Protein AF-A0A3B9MP40-F1 (afdb_monomer)

Nearest PDB structures (foldseek):
  4aoy-assembly2_C  TM=3.256E-01  e=6.875E+00  Acetivibrio thermocellus
  3us8-assembly1_B  TM=2.968E-01  e=7.347E+00  Sinorhizobium meliloti 1021

Sequence (65 aa):
GYGMFVHTSAPVTFDFGKYYDAHNVIYSGDENLDIFVFLGEPKDILSEYTALTGRSPVPPLWSFG

Secondary structure (DSSP, 8-state):
-EEEEE--SS-EEEEESSS-TT-EEEEESSS---EEEEES-HHHHHHHHHHHH-PPPPPPGGGG-

Mean predicted aligned error: 4.77 Å

Structure (mmCIF, N/CA/C/O backbone):
data_AF-A0A3B9MP40-F1
#
_entry.id   AF-A0A3B9MP40-F1
#
loop_
_atom_site.group_PDB
_atom_site.id
_atom_site.type_symbol
_atom_site.label_atom_id
_atom_site.label_alt_id
_atom_site.label_comp_id
_atom_site.label_asym_id
_atom_site.label_entity_id
_atom_site.label_seq_id
_atom_site.pdbx_PDB_ins_code
_atom_site.Cartn_x
_atom_site.Cartn_y
_atom_site.Cartn_z
_atom_site.occupancy
_atom_site.B_iso_or_equiv
_atom_site.auth_seq_id
_atom_site.auth_comp_id
_atom_site.auth_asym_id
_atom_site.auth_atom_id
_atom_site.pdbx_PDB_model_num
ATOM 1 N N . GLY A 1 1 ? -13.765 -4.344 -9.601 1.00 88.75 1 GLY A N 1
ATOM 2 C CA . GLY A 1 1 ? -12.449 -3.722 -9.848 1.00 88.75 1 GLY A CA 1
ATOM 3 C C . GLY A 1 1 ? -11.348 -4.658 -9.392 1.00 88.75 1 GLY A C 1
ATOM 4 O O . GLY A 1 1 ? -11.648 -5.798 -9.048 1.00 88.75 1 GLY A O 1
ATOM 5 N N . TYR A 1 2 ? -10.098 -4.194 -9.402 1.00 91.56 2 TYR A N 1
ATOM 6 C CA . TYR A 1 2 ? -8.967 -4.931 -8.836 1.00 91.56 2 TYR A CA 1
ATOM 7 C C . TYR A 1 2 ? -8.035 -3.994 -8.061 1.00 91.56 2 TYR A C 1
ATOM 9 O O . TYR A 1 2 ? -7.972 -2.800 -8.355 1.00 91.56 2 TYR A O 1
ATOM 17 N N . GLY A 1 3 ? -7.345 -4.536 -7.064 1.00 92.06 3 GLY A N 1
ATOM 18 C CA . GLY A 1 3 ? -6.237 -3.898 -6.362 1.00 92.06 3 GLY A CA 1
ATOM 19 C C . GLY A 1 3 ? -4.966 -4.716 -6.549 1.00 92.06 3 GLY A C 1
ATOM 20 O O . GLY A 1 3 ? -5.035 -5.929 -6.740 1.00 92.06 3 GLY A O 1
ATOM 21 N N .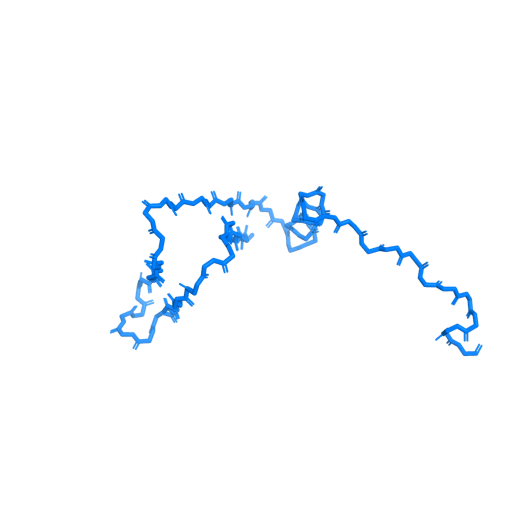 MET A 1 4 ? -3.812 -4.058 -6.500 1.00 92.56 4 MET A N 1
ATOM 22 C CA . MET A 1 4 ? -2.510 -4.708 -6.611 1.00 92.56 4 MET A CA 1
ATOM 23 C C . MET A 1 4 ? -1.604 -4.216 -5.488 1.00 92.56 4 MET A C 1
ATOM 25 O O . MET A 1 4 ? -1.455 -3.010 -5.298 1.00 92.56 4 MET A O 1
ATOM 29 N N . PHE A 1 5 ? -1.002 -5.149 -4.760 1.00 93.31 5 PHE A N 1
ATOM 30 C CA . PHE A 1 5 ? -0.017 -4.878 -3.723 1.00 93.31 5 PHE A CA 1
ATOM 31 C C . PHE A 1 5 ? 1.309 -5.524 -4.116 1.00 93.31 5 PHE A C 1
ATOM 33 O O . PHE A 1 5 ? 1.375 -6.735 -4.311 1.00 93.31 5 PHE A O 1
ATOM 40 N N . VAL A 1 6 ? 2.353 -4.706 -4.254 1.00 93.38 6 VAL A N 1
ATOM 41 C CA . VAL A 1 6 ? 3.720 -5.179 -4.495 1.00 93.38 6 VAL A CA 1
ATOM 42 C C . VAL A 1 6 ? 4.414 -5.286 -3.148 1.00 93.38 6 VAL A C 1
ATOM 44 O O . VAL A 1 6 ? 4.647 -4.275 -2.484 1.00 93.38 6 VAL A O 1
ATOM 47 N N . HIS A 1 7 ? 4.710 -6.511 -2.732 1.00 93.06 7 HIS A N 1
ATOM 48 C CA . HIS A 1 7 ? 5.269 -6.806 -1.424 1.00 93.06 7 HIS A CA 1
ATOM 49 C C . HIS A 1 7 ? 6.797 -6.747 -1.476 1.00 93.06 7 HIS A C 1
ATOM 51 O O . HIS A 1 7 ? 7.494 -7.750 -1.590 1.00 93.06 7 HIS A O 1
ATOM 57 N N . THR A 1 8 ? 7.328 -5.531 -1.411 1.00 90.19 8 THR A N 1
ATOM 58 C CA . THR A 1 8 ? 8.766 -5.294 -1.278 1.00 90.19 8 THR A CA 1
ATOM 59 C C . THR A 1 8 ? 9.022 -4.034 -0.461 1.00 90.19 8 THR A C 1
ATOM 61 O O . THR A 1 8 ? 8.217 -3.101 -0.454 1.00 90.19 8 THR A O 1
ATOM 64 N N . SER A 1 9 ? 10.146 -4.013 0.248 1.00 88.94 9 SER A N 1
ATOM 65 C CA . SER A 1 9 ? 10.673 -2.827 0.929 1.00 88.94 9 SER A CA 1
ATOM 66 C C . SER A 1 9 ? 11.750 -2.110 0.107 1.00 88.94 9 SER A C 1
ATOM 68 O O . SER A 1 9 ? 12.216 -1.042 0.511 1.00 88.94 9 SER A O 1
ATOM 70 N N . ALA A 1 10 ? 12.153 -2.679 -1.035 1.00 90.62 10 ALA A N 1
ATOM 71 C CA . ALA A 1 10 ? 13.123 -2.081 -1.940 1.00 90.62 10 ALA A CA 1
ATOM 72 C C . ALA A 1 10 ? 12.521 -0.885 -2.706 1.00 90.62 10 ALA A C 1
ATOM 74 O O . ALA A 1 10 ? 11.299 -0.768 -2.828 1.00 90.62 10 ALA A O 1
ATOM 75 N N . PRO A 1 11 ? 13.354 0.016 -3.260 1.00 90.12 11 PRO A N 1
ATOM 76 C CA . PRO A 1 11 ? 12.875 1.075 -4.139 1.00 90.12 11 PRO A CA 1
ATOM 77 C C . PRO A 1 11 ? 12.182 0.498 -5.380 1.00 90.12 11 PRO A C 1
ATOM 79 O O . PRO A 1 11 ? 12.772 -0.290 -6.122 1.00 90.12 11 PRO A O 1
ATOM 82 N N . VAL A 1 12 ? 10.947 0.938 -5.627 1.00 91.94 12 VAL A N 1
ATOM 83 C CA . VAL A 1 12 ? 10.156 0.559 -6.804 1.00 91.94 12 VAL A CA 1
ATOM 84 C C . VAL A 1 12 ? 9.706 1.810 -7.545 1.00 91.94 12 VAL A C 1
ATOM 86 O O . VAL A 1 12 ? 9.286 2.792 -6.933 1.00 91.94 12 VAL A O 1
ATOM 89 N N . THR A 1 13 ? 9.775 1.773 -8.874 1.00 91.25 13 THR A N 1
ATOM 90 C CA . THR A 1 13 ? 9.179 2.791 -9.747 1.00 91.25 13 THR A CA 1
ATOM 91 C C . THR A 1 13 ? 7.976 2.198 -10.467 1.00 91.25 13 THR A C 1
ATOM 93 O O . THR A 1 13 ? 8.084 1.152 -11.104 1.00 91.25 13 THR A O 1
ATOM 96 N N . PHE A 1 14 ? 6.840 2.887 -10.387 1.00 91.69 14 PHE A N 1
ATOM 97 C CA . PHE A 1 14 ? 5.612 2.514 -11.081 1.0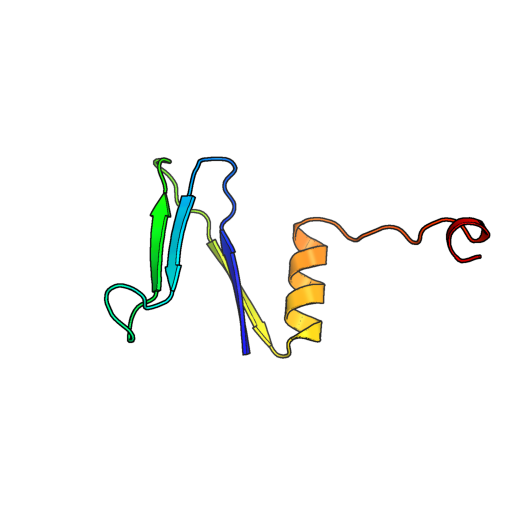0 91.69 14 PHE A CA 1
ATOM 98 C C . PHE A 1 14 ? 5.355 3.473 -12.236 1.00 91.69 14 PHE A C 1
ATOM 100 O O . PHE A 1 14 ? 5.334 4.691 -12.045 1.00 91.69 14 PHE A O 1
ATOM 107 N N . ASP A 1 15 ? 5.130 2.918 -13.419 1.00 91.38 15 ASP A N 1
ATOM 108 C CA . ASP A 1 15 ? 4.588 3.638 -14.560 1.00 91.38 15 ASP A CA 1
ATOM 109 C C . ASP A 1 15 ? 3.138 3.202 -14.801 1.00 91.38 15 ASP A C 1
ATOM 111 O O . ASP A 1 15 ? 2.876 2.062 -15.186 1.00 91.38 15 ASP A O 1
ATOM 115 N N . PHE A 1 16 ? 2.205 4.129 -14.582 1.00 90.69 16 PHE A N 1
ATOM 116 C CA . PHE A 1 16 ? 0.778 3.948 -14.837 1.00 90.69 16 PHE A CA 1
ATOM 117 C C . PHE A 1 16 ? 0.375 4.622 -16.152 1.00 90.69 16 PHE A C 1
ATOM 119 O O . PHE A 1 16 ? -0.300 5.652 -16.154 1.00 90.69 16 PHE A O 1
ATOM 126 N N . GLY A 1 17 ? 0.830 4.073 -17.277 1.00 89.38 17 GLY A N 1
ATOM 127 C CA . GLY A 1 17 ? 0.455 4.557 -18.603 1.00 89.38 17 GLY A CA 1
ATOM 128 C C . GLY A 1 17 ? 1.105 5.875 -19.041 1.00 89.38 17 GLY A C 1
ATOM 129 O O . GLY A 1 17 ? 0.619 6.510 -19.975 1.00 89.38 17 GLY A O 1
ATOM 130 N N . LYS A 1 18 ? 2.192 6.317 -18.394 1.00 87.00 18 LYS A N 1
ATOM 131 C CA . LYS A 1 18 ? 2.925 7.546 -18.749 1.00 87.00 18 LYS A CA 1
ATOM 132 C C . LYS A 1 18 ? 3.671 7.396 -20.068 1.00 87.00 18 LYS A C 1
ATOM 134 O O . LYS A 1 18 ? 3.644 8.322 -20.876 1.00 87.00 18 LYS A O 1
ATOM 139 N N . TYR A 1 19 ? 4.383 6.285 -20.264 1.00 86.12 19 TYR A N 1
ATOM 140 C CA . TYR A 1 19 ?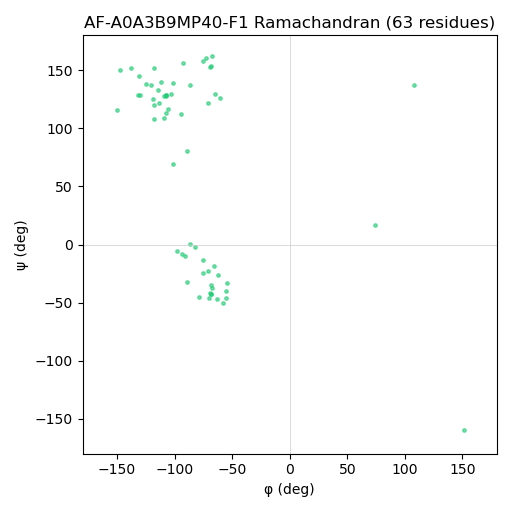 5.125 6.045 -21.508 1.00 86.12 19 TYR A CA 1
ATOM 141 C C . TYR A 1 19 ? 4.276 5.335 -22.564 1.00 86.12 19 TYR A C 1
ATOM 143 O O . TYR A 1 19 ? 4.454 5.582 -23.756 1.00 86.12 19 TYR A O 1
ATOM 151 N N . TYR A 1 20 ? 3.346 4.483 -22.136 1.00 86.81 20 TYR A N 1
ATOM 152 C CA . TYR A 1 20 ? 2.407 3.804 -23.020 1.00 86.81 20 TYR A CA 1
ATOM 153 C C . TYR A 1 20 ? 1.092 3.531 -22.291 1.00 86.81 20 TYR A C 1
ATOM 155 O O . TYR A 1 20 ? 1.062 2.764 -21.335 1.00 86.81 20 TYR A O 1
ATOM 163 N N . ASP A 1 21 ? 0.008 4.145 -22.752 1.00 87.94 21 ASP A N 1
ATOM 164 C CA . ASP A 1 21 ? -1.297 4.210 -22.081 1.00 87.94 21 ASP A CA 1
ATOM 165 C C . ASP A 1 21 ? -1.982 2.849 -21.876 1.00 87.94 21 ASP A C 1
ATOM 167 O O . ASP A 1 21 ? -2.754 2.677 -20.933 1.00 87.94 21 ASP A O 1
ATOM 171 N N . ALA A 1 22 ? -1.676 1.861 -22.717 1.00 90.69 22 ALA A N 1
ATOM 172 C CA . ALA A 1 22 ? -2.225 0.510 -22.610 1.00 90.69 22 ALA A CA 1
ATOM 173 C C . ALA A 1 22 ? -1.438 -0.433 -21.672 1.00 90.69 22 ALA A C 1
ATOM 175 O O . ALA A 1 22 ? -1.835 -1.592 -21.506 1.00 90.69 22 ALA A O 1
ATOM 176 N N . HIS A 1 23 ? -0.351 0.021 -21.033 1.00 86.25 23 HIS A N 1
ATOM 177 C CA . HIS A 1 23 ? 0.446 -0.805 -20.120 1.00 86.25 23 HIS A CA 1
ATOM 178 C C . HIS A 1 23 ? 0.726 -0.123 -18.778 1.00 86.25 23 HIS A C 1
ATOM 180 O O . HIS A 1 23 ? 0.974 1.075 -18.692 1.00 86.25 23 HIS A O 1
ATOM 186 N N . ASN A 1 24 ? 0.752 -0.944 -17.727 1.00 86.88 24 ASN A N 1
ATOM 187 C CA . ASN A 1 24 ? 1.312 -0.574 -16.433 1.00 86.88 24 ASN A CA 1
ATOM 188 C C . ASN A 1 24 ? 2.632 -1.328 -16.265 1.00 86.88 24 ASN A C 1
ATOM 190 O O . ASN A 1 24 ? 2.660 -2.549 -16.438 1.00 86.88 24 ASN A O 1
ATOM 194 N N . VAL A 1 25 ? 3.712 -0.616 -15.950 1.00 89.38 25 VAL A N 1
ATOM 195 C CA . VAL A 1 25 ? 5.062 -1.189 -15.835 1.00 89.38 25 VAL A CA 1
ATOM 196 C C . VAL A 1 25 ? 5.597 -0.967 -14.425 1.00 89.38 25 VAL A C 1
ATOM 198 O O . VAL A 1 25 ? 5.442 0.108 -13.846 1.00 89.38 25 VAL A O 1
ATOM 201 N N . ILE A 1 26 ? 6.230 -1.999 -13.867 1.00 90.12 26 ILE A N 1
ATOM 202 C CA . ILE A 1 26 ? 6.823 -1.983 -12.528 1.00 90.12 26 ILE A CA 1
ATOM 203 C C . ILE A 1 26 ? 8.321 -2.227 -12.673 1.00 90.12 26 ILE A C 1
ATOM 205 O O . ILE A 1 26 ? 8.736 -3.236 -13.242 1.00 90.12 26 ILE A O 1
ATOM 209 N N . TYR A 1 27 ? 9.124 -1.319 -12.131 1.00 88.75 27 TYR A N 1
ATOM 210 C CA . TYR A 1 27 ? 10.572 -1.459 -12.042 1.00 88.75 27 TYR A CA 1
ATOM 211 C C . TYR A 1 27 ? 10.950 -1.681 -10.581 1.00 88.75 27 TYR A C 1
ATOM 213 O O . TYR A 1 27 ? 10.845 -0.756 -9.775 1.00 88.75 27 TYR A O 1
ATOM 221 N N . SER A 1 28 ? 11.376 -2.898 -10.246 1.00 88.00 28 SER A N 1
ATOM 222 C CA . SER A 1 28 ? 11.921 -3.238 -8.929 1.00 88.00 28 SER A CA 1
ATOM 223 C C . SER A 1 28 ? 13.444 -3.305 -9.003 1.00 88.00 28 SER A C 1
ATOM 225 O O . SER A 1 28 ? 13.988 -3.825 -9.976 1.00 88.00 28 SER A O 1
ATOM 227 N N . GLY A 1 29 ? 14.125 -2.773 -7.987 1.00 81.81 29 GLY A N 1
ATOM 228 C CA . GLY A 1 29 ? 15.570 -2.959 -7.809 1.00 81.81 29 GLY A CA 1
ATOM 229 C C . GLY A 1 29 ? 15.951 -4.281 -7.130 1.00 81.81 29 GLY A C 1
ATOM 230 O O . GLY A 1 29 ? 17.136 -4.529 -6.937 1.00 81.81 29 GLY A O 1
ATOM 231 N N . ASP A 1 30 ? 14.962 -5.085 -6.736 1.00 84.69 30 ASP A N 1
ATOM 232 C CA . ASP A 1 30 ? 15.137 -6.389 -6.091 1.00 84.69 30 ASP A CA 1
ATOM 233 C C . ASP A 1 30 ? 15.131 -7.529 -7.128 1.00 84.69 30 ASP A C 1
ATOM 235 O O . ASP A 1 30 ? 14.568 -7.397 -8.216 1.00 84.69 30 ASP A O 1
ATOM 239 N N . GLU A 1 31 ? 15.739 -8.663 -6.787 1.00 83.75 31 GLU A N 1
ATOM 240 C CA . GLU A 1 31 ? 15.806 -9.858 -7.640 1.00 83.75 31 GLU A CA 1
ATOM 241 C C . GLU A 1 31 ? 14.476 -10.622 -7.671 1.00 83.75 31 GLU A C 1
ATOM 243 O O . GLU A 1 31 ? 14.186 -11.337 -8.631 1.00 83.75 31 GLU A O 1
ATOM 248 N N . ASN A 1 32 ? 13.657 -10.455 -6.629 1.00 86.12 32 ASN A N 1
ATOM 249 C CA . ASN A 1 32 ? 12.369 -11.121 -6.490 1.00 86.12 32 ASN A CA 1
ATOM 250 C C . ASN A 1 32 ? 11.215 -10.124 -6.605 1.00 86.12 32 ASN A C 1
ATOM 252 O O . ASN A 1 32 ? 11.252 -9.020 -6.061 1.00 86.12 32 ASN A O 1
ATOM 256 N N . LEU A 1 33 ? 10.157 -10.547 -7.295 1.00 88.00 33 LEU A N 1
ATOM 257 C CA . LEU A 1 33 ? 8.930 -9.780 -7.451 1.00 88.00 33 LEU A CA 1
ATOM 258 C C . LEU A 1 33 ? 7.770 -10.552 -6.822 1.00 88.00 33 LEU A C 1
ATOM 260 O O . LEU A 1 33 ? 7.322 -11.555 -7.374 1.00 88.00 33 LEU A O 1
ATOM 264 N N . ASP A 1 34 ? 7.293 -10.067 -5.678 1.00 91.69 34 ASP A N 1
ATOM 265 C CA . ASP A 1 34 ? 6.134 -10.612 -4.967 1.00 91.69 34 ASP A CA 1
ATOM 266 C C . ASP A 1 34 ? 4.931 -9.671 -5.144 1.00 91.69 34 ASP A C 1
ATOM 268 O O . ASP A 1 34 ? 4.977 -8.496 -4.763 1.00 91.69 34 ASP A O 1
ATOM 272 N N . ILE A 1 35 ? 3.872 -10.158 -5.797 1.00 92.00 35 ILE A N 1
ATOM 273 C CA . ILE A 1 35 ? 2.688 -9.367 -6.160 1.00 92.00 35 ILE A CA 1
ATOM 274 C C . ILE A 1 35 ? 1.422 -10.099 -5.728 1.00 92.00 35 ILE A C 1
ATOM 276 O O . ILE A 1 35 ? 1.162 -11.229 -6.140 1.00 92.00 35 ILE A O 1
ATOM 280 N N . PHE A 1 36 ? 0.568 -9.381 -5.004 1.00 93.25 36 PHE A N 1
ATOM 281 C CA . PHE A 1 36 ? -0.773 -9.810 -4.629 1.00 93.25 36 PHE A CA 1
ATOM 282 C C . PHE A 1 36 ? -1.812 -9.033 -5.437 1.00 93.25 36 PHE A C 1
ATOM 284 O O . PHE A 1 36 ? -1.785 -7.801 -5.479 1.00 93.25 36 PHE A O 1
ATOM 291 N N . VAL A 1 37 ? -2.746 -9.750 -6.065 1.00 93.31 37 VAL A N 1
ATOM 292 C CA . VAL A 1 37 ? -3.861 -9.160 -6.816 1.00 93.31 37 VAL A CA 1
ATOM 293 C C . VAL A 1 37 ? -5.169 -9.489 -6.108 1.00 93.31 37 VAL A C 1
ATOM 295 O O . VAL A 1 37 ? -5.517 -10.654 -5.935 1.00 93.31 37 VAL A O 1
ATOM 298 N N . PHE A 1 38 ? -5.909 -8.452 -5.733 1.00 93.69 38 PHE A N 1
ATOM 299 C CA . PHE A 1 38 ? -7.218 -8.556 -5.094 1.00 93.69 38 PHE A CA 1
ATOM 300 C C . PHE A 1 38 ? -8.303 -8.240 -6.121 1.00 93.69 38 PHE A C 1
ATOM 302 O O . PHE A 1 38 ? -8.238 -7.209 -6.790 1.00 93.69 38 PHE A O 1
ATOM 309 N N . LEU A 1 39 ? -9.311 -9.098 -6.250 1.00 93.50 39 LEU A N 1
ATOM 310 C CA . LEU A 1 39 ? -10.418 -8.935 -7.196 1.00 93.50 39 LEU A CA 1
ATOM 311 C C . LEU A 1 39 ? -11.719 -8.723 -6.417 1.00 93.50 39 LEU A C 1
ATOM 313 O O . LEU A 1 39 ? -11.990 -9.472 -5.485 1.00 93.50 39 LEU A O 1
ATOM 317 N N . GLY A 1 40 ? -12.533 -7.735 -6.797 1.00 94.12 40 GLY A N 1
ATOM 318 C CA . GLY A 1 40 ? -13.819 -7.494 -6.128 1.00 94.12 40 GLY A CA 1
ATOM 319 C C . GLY A 1 40 ? -14.279 -6.041 -6.156 1.00 94.12 40 GLY A C 1
ATOM 320 O O . GLY A 1 40 ? -13.848 -5.245 -7.003 1.00 94.12 40 GLY A O 1
ATOM 321 N N . GLU A 1 41 ? -15.181 -5.677 -5.246 1.00 95.19 41 GLU A N 1
ATOM 322 C CA . GLU A 1 41 ? -15.550 -4.279 -5.032 1.00 95.19 41 GLU A CA 1
ATOM 323 C C . GLU A 1 41 ? -14.449 -3.532 -4.260 1.00 95.19 41 GLU A C 1
ATOM 325 O O . GLU A 1 41 ? -13.661 -4.152 -3.543 1.00 95.19 41 GLU A O 1
ATOM 330 N N . PRO A 1 42 ? -14.370 -2.190 -4.354 1.00 93.12 42 PRO A N 1
ATOM 331 C CA . PRO A 1 42 ? -13.342 -1.420 -3.648 1.00 93.12 42 PRO A CA 1
ATOM 332 C C . PRO A 1 42 ? -13.290 -1.677 -2.134 1.00 93.12 42 PRO A C 1
ATOM 334 O O . PRO A 1 42 ? -12.214 -1.653 -1.544 1.0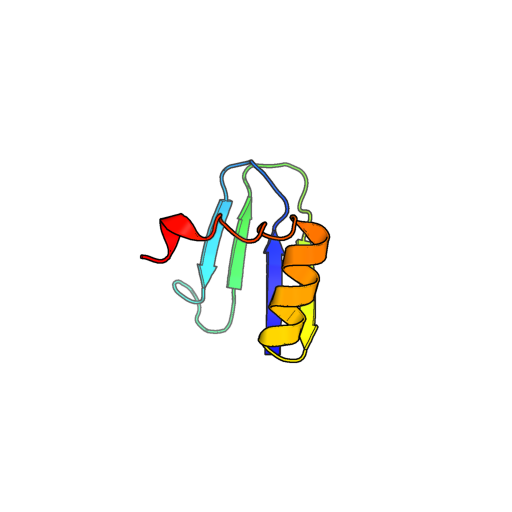0 93.12 42 PRO A O 1
ATOM 337 N N . LYS A 1 43 ? -14.438 -1.948 -1.501 1.00 94.31 43 LYS A N 1
ATOM 338 C CA . LYS A 1 43 ? -14.507 -2.271 -0.068 1.00 94.31 43 LYS A CA 1
ATOM 339 C C . LYS A 1 43 ? -13.884 -3.630 0.247 1.00 94.31 43 LYS A C 1
ATOM 341 O O . LYS A 1 43 ? -13.147 -3.732 1.223 1.00 94.31 43 LYS A O 1
ATOM 346 N N . ASP A 1 44 ? -14.140 -4.630 -0.591 1.00 94.12 44 ASP A N 1
ATOM 347 C CA . ASP A 1 44 ? -13.599 -5.980 -0.421 1.00 94.12 44 ASP A CA 1
ATOM 348 C C . ASP A 1 44 ? -12.088 -5.982 -0.650 1.00 94.12 44 ASP A C 1
ATOM 350 O O . ASP A 1 44 ? -11.341 -6.518 0.160 1.00 94.12 44 ASP A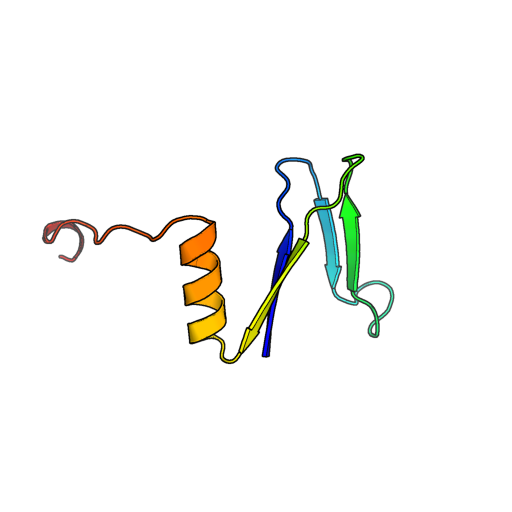 O 1
ATOM 354 N N . ILE A 1 45 ? -11.624 -5.270 -1.684 1.00 94.88 45 ILE A N 1
ATOM 355 C CA . ILE A 1 45 ? -10.194 -5.090 -1.975 1.00 94.88 45 ILE A CA 1
ATOM 356 C C . ILE A 1 45 ? -9.460 -4.508 -0.761 1.00 94.88 45 ILE A C 1
ATOM 358 O O . ILE A 1 45 ? -8.401 -5.004 -0.383 1.00 94.88 45 ILE A O 1
ATOM 362 N N . LEU A 1 46 ? -10.021 -3.475 -0.124 1.00 93.44 46 LEU A N 1
ATOM 363 C CA . LEU A 1 46 ? -9.439 -2.890 1.087 1.00 93.44 46 LEU A CA 1
ATOM 364 C C . LEU A 1 46 ? -9.521 -3.837 2.292 1.00 93.44 46 LEU A C 1
ATOM 366 O O . LEU A 1 46 ? -8.609 -3.853 3.120 1.00 93.44 46 LEU A O 1
ATOM 370 N N . SER A 1 47 ? -10.589 -4.629 2.404 1.00 94.12 47 SER A N 1
ATOM 371 C CA . SER A 1 47 ? -10.727 -5.624 3.471 1.00 94.12 47 SER A CA 1
ATOM 372 C C . SER A 1 47 ? -9.645 -6.702 3.380 1.00 94.12 47 SER A C 1
ATOM 374 O O . SER A 1 47 ? -8.976 -6.971 4.377 1.00 94.12 47 SER A O 1
ATOM 376 N N . GLU A 1 48 ? -9.410 -7.243 2.18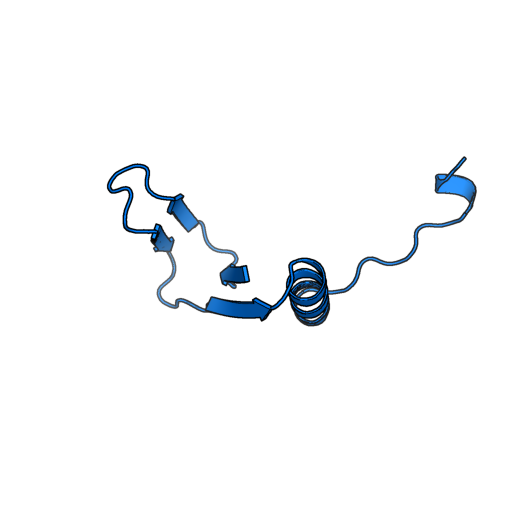4 1.00 93.56 48 GLU A N 1
ATOM 377 C CA . GLU A 1 48 ? -8.378 -8.255 1.925 1.00 93.56 48 GLU A CA 1
ATOM 378 C C . GLU A 1 48 ? -6.965 -7.680 2.072 1.00 93.56 48 GLU A C 1
ATOM 380 O O . GLU A 1 48 ? -6.113 -8.275 2.734 1.00 93.56 48 GLU A O 1
ATOM 385 N N . TYR A 1 49 ? -6.727 -6.471 1.553 1.00 95.38 49 TYR A N 1
ATOM 386 C CA . TYR A 1 49 ? -5.451 -5.778 1.731 1.00 95.38 49 TYR A CA 1
ATOM 387 C C . TYR A 1 49 ? -5.120 -5.586 3.217 1.00 95.38 49 TYR A C 1
ATOM 389 O O . TYR A 1 49 ? -4.050 -5.982 3.672 1.00 95.38 49 TYR A O 1
ATOM 397 N N . THR A 1 50 ? -6.059 -5.052 4.005 1.00 94.38 50 THR A N 1
ATOM 398 C CA . THR A 1 50 ? -5.846 -4.843 5.448 1.00 94.38 50 THR A CA 1
ATOM 399 C C . THR A 1 50 ? -5.813 -6.144 6.251 1.00 94.38 50 THR A C 1
ATOM 401 O O . THR A 1 50 ? -5.232 -6.170 7.334 1.00 94.38 50 THR A O 1
ATOM 404 N N . ALA A 1 51 ? -6.396 -7.239 5.757 1.00 93.62 51 ALA A N 1
ATOM 405 C CA . ALA A 1 51 ? -6.221 -8.557 6.361 1.00 93.62 51 ALA A CA 1
ATOM 406 C C . ALA A 1 51 ? -4.778 -9.067 6.202 1.00 93.62 51 ALA A C 1
ATOM 408 O O . ALA A 1 51 ? -4.248 -9.657 7.142 1.00 93.62 51 ALA A O 1
ATOM 409 N N . LEU A 1 52 ? -4.137 -8.790 5.060 1.00 93.0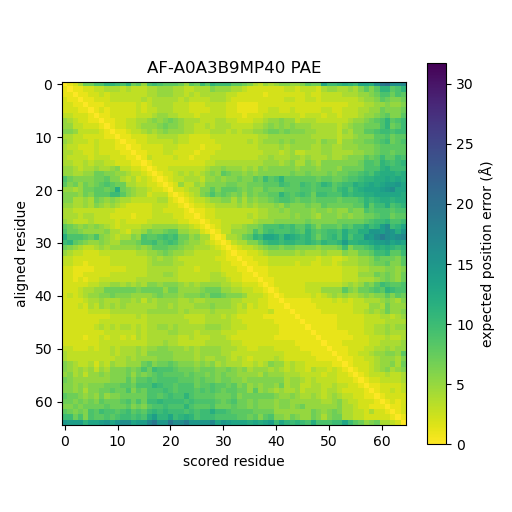0 52 LEU A N 1
ATOM 410 C CA . LEU A 1 52 ? -2.754 -9.182 4.779 1.00 93.00 52 LEU A CA 1
ATOM 411 C C . LEU A 1 52 ? -1.725 -8.255 5.447 1.00 93.00 52 LEU A C 1
ATOM 413 O O . LEU A 1 52 ? -0.765 -8.735 6.044 1.00 93.00 52 LEU A O 1
ATOM 417 N N . THR A 1 53 ? -1.913 -6.935 5.367 1.00 94.00 53 THR A N 1
ATOM 418 C CA . THR A 1 53 ? -0.924 -5.946 5.845 1.00 94.00 53 THR A CA 1
ATOM 419 C C . THR A 1 53 ? -1.149 -5.478 7.282 1.00 94.00 53 THR A C 1
ATOM 421 O O . THR A 1 53 ? -0.319 -4.759 7.832 1.00 94.00 53 THR A O 1
ATOM 424 N N . GLY A 1 54 ? -2.274 -5.851 7.892 1.00 93.81 54 GLY A N 1
ATOM 425 C CA . GLY A 1 54 ? -2.669 -5.435 9.234 1.00 93.81 54 GLY A CA 1
ATOM 426 C C . GLY A 1 54 ? -3.824 -4.431 9.232 1.00 93.81 54 GLY A C 1
ATOM 427 O O . GLY A 1 54 ? -3.875 -3.485 8.442 1.00 93.81 54 GLY A O 1
ATOM 428 N N . ARG A 1 55 ? -4.772 -4.646 10.151 1.00 94.12 55 ARG A N 1
ATOM 429 C CA . ARG A 1 55 ? -5.947 -3.786 10.329 1.00 94.12 55 ARG A CA 1
ATOM 430 C C . ARG A 1 55 ? -5.625 -2.631 11.269 1.00 94.12 55 ARG A C 1
ATOM 432 O O . ARG A 1 55 ? -5.018 -2.834 12.319 1.00 94.12 55 ARG A O 1
ATOM 439 N N . SER A 1 56 ? -6.084 -1.433 10.911 1.00 92.38 56 SER A N 1
ATOM 440 C CA . SER A 1 56 ? -5.942 -0.257 11.771 1.00 92.38 56 SER A CA 1
ATOM 441 C C . SER A 1 56 ? -6.753 -0.438 13.064 1.00 92.38 56 SER A C 1
ATOM 443 O O . SER A 1 56 ? -7.937 -0.786 12.982 1.00 92.38 56 SER A O 1
ATOM 445 N N . PRO A 1 57 ? -6.161 -0.222 14.253 1.00 93.38 57 PRO A N 1
ATOM 446 C CA . PRO A 1 57 ? -6.909 -0.243 15.501 1.00 93.38 57 PRO A CA 1
ATOM 447 C C . PRO A 1 57 ? -7.859 0.956 15.578 1.00 93.38 57 PRO A C 1
ATOM 449 O O . PRO A 1 57 ? -7.607 2.016 15.005 1.00 93.38 57 PRO A O 1
ATOM 452 N N . VAL A 1 58 ? -8.949 0.804 16.330 1.00 93.44 58 VAL A N 1
ATOM 453 C CA . VAL A 1 58 ? -9.847 1.927 16.616 1.00 93.44 58 VAL A CA 1
ATOM 454 C C . VAL A 1 58 ? -9.120 2.884 17.571 1.00 93.44 58 VAL A C 1
ATOM 456 O O . VAL A 1 58 ? -8.704 2.441 18.647 1.00 93.44 58 VAL A O 1
ATOM 459 N N . PRO A 1 59 ? -8.925 4.166 17.206 1.00 93.62 59 PRO A N 1
ATOM 460 C CA . PRO A 1 59 ? -8.243 5.111 18.081 1.00 93.62 59 PRO A CA 1
ATOM 461 C C . PRO A 1 59 ? -9.096 5.408 19.333 1.00 93.62 59 PRO A C 1
ATOM 463 O O . PRO A 1 59 ? -10.290 5.100 19.367 1.00 93.62 59 PRO A O 1
ATOM 466 N N . PRO A 1 60 ? -8.508 5.951 20.412 1.00 93.50 60 PRO A N 1
ATOM 467 C CA . PRO A 1 60 ? -9.229 6.169 21.663 1.00 93.50 60 PRO A CA 1
ATOM 468 C C . PRO A 1 60 ? -10.285 7.277 21.539 1.00 93.50 60 PRO A C 1
ATOM 470 O O . PRO A 1 60 ? -10.117 8.216 20.764 1.00 93.50 60 PRO A O 1
ATOM 473 N N . LEU A 1 61 ? -11.346 7.209 22.354 1.00 93.38 61 LEU A N 1
ATOM 474 C CA . LEU A 1 61 ? -12.520 8.089 22.232 1.00 93.38 61 LEU A CA 1
ATOM 475 C C . LEU A 1 61 ? -12.176 9.591 22.270 1.00 93.38 61 LEU A C 1
ATOM 477 O O . LEU A 1 61 ? -12.709 10.356 21.479 1.00 93.38 61 LEU A O 1
ATOM 481 N N . TRP A 1 62 ? -11.238 10.002 23.126 1.00 92.12 62 TRP A N 1
ATOM 482 C CA . TRP A 1 62 ? -10.813 11.402 23.260 1.00 92.12 62 TRP A CA 1
ATOM 483 C C . TRP A 1 62 ? -10.107 11.960 22.014 1.00 92.12 62 TRP A C 1
ATOM 485 O O . TRP A 1 62 ? -10.002 13.171 21.861 1.00 92.12 62 TRP A O 1
ATOM 495 N N . SER A 1 63 ? -9.606 11.101 21.118 1.00 93.38 63 SER A N 1
ATOM 496 C CA . SER A 1 63 ? -8.996 11.545 19.856 1.00 93.38 63 SER A CA 1
ATOM 497 C C . SER A 1 63 ? -10.033 12.000 18.826 1.00 93.38 63 SER A C 1
ATOM 499 O O . SER A 1 63 ? -9.673 12.636 17.838 1.00 93.38 63 S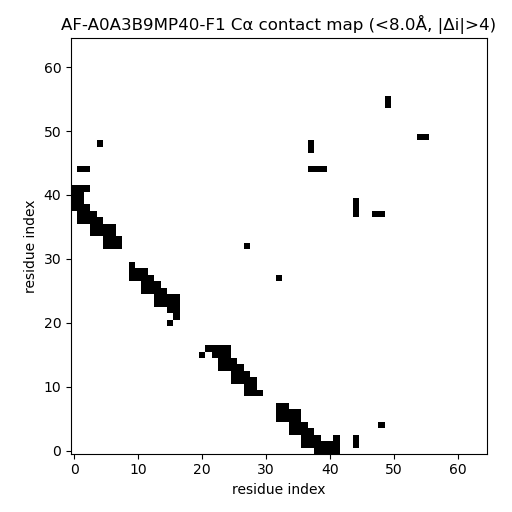ER A O 1
ATOM 501 N N . PHE A 1 64 ? -11.312 11.690 19.064 1.00 90.94 64 PHE A N 1
ATOM 502 C CA . PHE A 1 64 ? -12.418 12.058 18.186 1.00 90.94 64 PHE A CA 1
ATOM 503 C C . PHE A 1 64 ? -13.063 13.413 18.530 1.00 90.94 64 PHE A C 1
ATOM 505 O O . PHE A 1 64 ? -13.855 13.893 17.718 1.00 90.94 64 PHE A O 1
ATOM 512 N N . GLY A 1 65 ? -12.735 14.031 19.675 1.00 83.88 65 GLY A N 1
ATOM 513 C CA . GLY A 1 65 ? -13.267 15.338 20.096 1.00 83.88 65 GLY A CA 1
ATOM 514 C C . GLY A 1 65 ? -13.523 15.462 21.590 1.00 83.88 65 GLY A C 1
ATOM 515 O O . GLY A 1 65 ? -13.994 14.472 22.193 1.00 83.88 65 GLY A O 1
#

Foldseek 3Di:
DKDKDWPDPFDKDWDCCPVHPVDIDIDGPDPDTDMDMGDDDPVRNVVVVCVVVHDDDDDDPVVVD

pLDDT: mean 91.17, std 3.14, range [81.81, 95.38]

Radius of gyration: 15.97 Å; Cα contacts (8 Å, |Δi|>4): 69; chains: 1; bounding box: 31×26×46 Å

Solvent-accessible surface area (backbone atoms only — not comparable to full-atom values): 4286 Å² total; per-residue (Å²): 95,74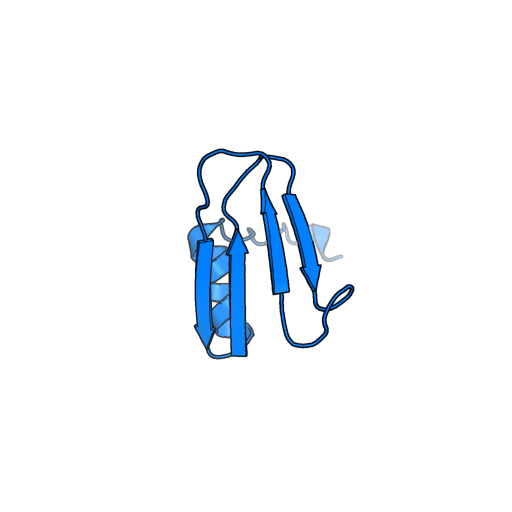,44,76,47,70,69,67,90,61,71,67,50,77,40,82,28,78,93,44,73,94,46,75,48,79,48,64,78,55,96,72,87,47,74,48,78,37,76,40,53,77,68,53,30,51,52,54,49,28,68,75,76,53,68,84,75,85,77,62,74,72,80,78,105